Protein AF-Q0Z8W7-F1 (afdb_monomer_lite)

pLDDT: mean 91.82, std 4.77, range [71.56, 96.75]

Sequence (45 aa):
GDNMLEASDKMNWFKGWKIERKEGNASGTTLLEALDAILPPSRPT

InterPro domains:
  IPR027417 P-loop containing nucleoside triphosphate hydrolase [G3DSA:3.40.50.300] (1-41)

Secondary structure (DSSP, 8-state):
-TTTSS--TT-TT---EEE--TT--EEESSHHHHHHTPPPPPPP-

Structure (mmCIF, N/CA/C/O backbone):
data_AF-Q0Z8W7-F1
#
_entry.id   AF-Q0Z8W7-F1
#
loop_
_atom_site.group_PDB
_atom_site.id
_atom_site.type_symbol
_atom_site.label_atom_id
_atom_site.label_alt_id
_atom_site.label_comp_id
_atom_site.label_asym_id
_atom_site.label_entity_id
_atom_site.label_seq_id
_atom_site.pdbx_PDB_ins_code
_atom_site.Cartn_x
_atom_site.Cartn_y
_atom_site.Cartn_z
_atom_site.occupancy
_atom_site.B_iso_or_equiv
_atom_site.auth_seq_id
_atom_site.auth_comp_id
_atom_site.auth_asym_id
_atom_site.auth_atom_id
_atom_site.pdbx_PDB_model_num
ATOM 1 N N . GLY A 1 1 ? 4.399 5.790 -14.333 1.00 85.56 1 GLY A N 1
ATOM 2 C CA . GLY A 1 1 ? 5.615 5.868 -13.501 1.00 85.56 1 GLY A CA 1
ATOM 3 C C . GLY A 1 1 ? 5.827 4.526 -12.847 1.00 85.56 1 GLY A C 1
ATOM 4 O O . GLY A 1 1 ? 4.841 3.828 -12.634 1.00 85.56 1 GLY A O 1
ATOM 5 N N . ASP A 1 2 ? 7.072 4.155 -12.578 1.00 92.56 2 ASP A N 1
ATOM 6 C CA . ASP A 1 2 ? 7.389 2.882 -11.928 1.00 92.56 2 ASP A CA 1
ATOM 7 C C . ASP A 1 2 ? 6.697 2.777 -10.551 1.00 92.56 2 ASP A C 1
ATOM 9 O O . ASP A 1 2 ? 6.674 3.756 -9.806 1.00 92.56 2 ASP A O 1
ATOM 13 N N . ASN A 1 3 ? 6.110 1.618 -10.228 1.00 91.44 3 ASN A N 1
ATOM 14 C CA . ASN A 1 3 ? 5.329 1.374 -9.002 1.00 91.44 3 ASN A CA 1
ATOM 15 C C . ASN A 1 3 ? 4.117 2.310 -8.796 1.00 91.44 3 ASN A C 1
ATOM 17 O O . ASN A 1 3 ? 3.648 2.470 -7.674 1.00 91.44 3 ASN A O 1
ATOM 21 N N . MET A 1 4 ? 3.573 2.940 -9.845 1.00 93.44 4 MET A N 1
ATOM 22 C CA . MET A 1 4 ? 2.385 3.803 -9.703 1.00 93.44 4 MET A CA 1
ATOM 23 C C . MET A 1 4 ? 1.078 3.003 -9.744 1.00 93.44 4 MET A C 1
ATOM 25 O O . MET A 1 4 ? 0.278 3.080 -8.817 1.00 93.44 4 MET A O 1
ATOM 29 N N . LEU A 1 5 ? 0.875 2.245 -10.822 1.00 92.81 5 LEU A N 1
ATOM 30 C CA . LEU A 1 5 ? -0.322 1.422 -11.053 1.00 92.81 5 LEU A CA 1
ATOM 31 C C . LEU A 1 5 ? 0.018 -0.068 -11.118 1.00 92.81 5 LEU A C 1
ATOM 33 O O . LEU A 1 5 ? -0.783 -0.907 -10.735 1.00 92.81 5 LEU A O 1
ATOM 37 N N . GLU A 1 6 ? 1.225 -0.378 -11.583 1.00 92.25 6 GLU A N 1
ATOM 38 C CA . GLU A 1 6 ? 1.754 -1.726 -11.737 1.00 92.25 6 GLU A CA 1
ATOM 39 C C . GLU A 1 6 ? 3.155 -1.769 -11.124 1.00 92.25 6 GLU A C 1
ATOM 41 O O . GLU A 1 6 ? 3.841 -0.739 -11.032 1.00 92.25 6 GLU A O 1
ATOM 46 N N . ALA A 1 7 ? 3.572 -2.952 -10.675 1.00 91.88 7 ALA A N 1
ATOM 47 C CA . ALA A 1 7 ? 4.911 -3.159 -10.145 1.00 91.88 7 ALA A CA 1
ATOM 48 C C . ALA A 1 7 ? 5.960 -2.969 -11.251 1.00 91.88 7 ALA A C 1
ATOM 50 O O . ALA A 1 7 ? 5.750 -3.338 -12.403 1.00 91.88 7 ALA A O 1
ATOM 51 N N . SER A 1 8 ? 7.096 -2.375 -10.895 1.00 94.06 8 SER A N 1
ATOM 52 C CA . SER A 1 8 ? 8.203 -2.157 -11.819 1.00 94.06 8 SER A CA 1
ATOM 53 C C . SER A 1 8 ? 9.266 -3.239 -11.685 1.00 94.06 8 SER A C 1
ATOM 55 O O . SER A 1 8 ? 9.891 -3.383 -10.633 1.00 94.06 8 SER A O 1
ATOM 57 N N . ASP A 1 9 ? 9.577 -3.891 -12.804 1.00 90.38 9 ASP A N 1
ATOM 58 C CA . ASP A 1 9 ? 10.693 -4.839 -12.932 1.00 90.38 9 ASP A CA 1
ATOM 59 C C . ASP A 1 9 ? 12.078 -4.171 -12.851 1.00 90.38 9 ASP A C 1
ATOM 61 O O . ASP A 1 9 ? 13.103 -4.844 -12.911 1.00 90.38 9 ASP A O 1
ATOM 65 N N . LYS A 1 10 ? 12.141 -2.835 -12.752 1.00 92.94 10 LYS A N 1
ATOM 66 C CA . LYS A 1 10 ? 13.400 -2.082 -12.613 1.00 92.94 10 LYS A CA 1
ATOM 67 C C . LYS A 1 10 ? 13.800 -1.858 -11.153 1.00 92.94 10 LYS A C 1
ATOM 69 O O . LYS A 1 10 ? 14.900 -1.369 -10.894 1.00 92.94 10 LYS A O 1
ATOM 74 N N . MET A 1 11 ? 12.924 -2.175 -10.197 1.00 91.44 11 MET A N 1
ATOM 75 C CA . MET A 1 11 ? 13.120 -1.897 -8.769 1.00 91.44 11 MET A CA 1
ATOM 76 C C . MET A 1 11 ? 13.288 -3.167 -7.930 1.00 91.44 11 MET A C 1
ATOM 78 O O . MET A 1 11 ? 12.631 -3.355 -6.914 1.00 91.44 11 MET A O 1
ATOM 82 N N . ASN A 1 12 ? 14.249 -4.008 -8.307 1.00 89.00 12 ASN A N 1
ATOM 83 C CA . ASN A 1 12 ? 14.518 -5.319 -7.690 1.00 89.00 12 ASN A CA 1
ATOM 84 C C . ASN A 1 12 ? 14.869 -5.241 -6.191 1.00 89.00 12 ASN A C 1
ATOM 86 O O . ASN A 1 12 ? 14.813 -6.236 -5.470 1.00 89.00 12 ASN A O 1
ATOM 90 N N . TRP A 1 13 ? 15.295 -4.064 -5.728 1.00 93.12 13 TRP A N 1
ATOM 91 C CA . TRP A 1 13 ? 15.646 -3.795 -4.336 1.00 93.12 13 TRP A CA 1
ATOM 92 C C . TRP A 1 13 ? 14.420 -3.517 -3.457 1.00 93.12 13 TRP A C 1
ATOM 94 O O . TRP A 1 13 ? 14.490 -3.689 -2.239 1.00 93.12 13 TRP A O 1
ATOM 104 N N . PHE A 1 14 ? 13.305 -3.088 -4.049 1.00 94.31 14 PHE A N 1
ATOM 105 C CA . PHE A 1 14 ? 12.096 -2.746 -3.320 1.00 94.31 14 PHE A CA 1
ATOM 106 C C . PHE A 1 14 ? 11.197 -3.976 -3.198 1.00 94.31 14 PHE A C 1
ATOM 108 O O . PHE A 1 14 ? 10.737 -4.529 -4.189 1.00 94.31 14 PHE A O 1
ATOM 115 N N . LYS A 1 15 ? 10.937 -4.405 -1.961 1.00 93.50 15 LYS A N 1
ATOM 116 C CA . LYS A 1 15 ? 10.131 -5.602 -1.657 1.00 93.50 15 LYS A CA 1
ATOM 117 C C . LYS A 1 15 ? 8.671 -5.278 -1.329 1.00 93.50 15 LYS A C 1
ATOM 119 O O . LYS A 1 15 ? 7.970 -6.124 -0.782 1.00 93.50 15 LYS A O 1
ATOM 124 N N . GLY A 1 16 ? 8.246 -4.051 -1.617 1.00 94.56 16 GLY A N 1
ATOM 125 C CA . GLY A 1 16 ? 6.954 -3.531 -1.200 1.00 94.56 16 GLY A CA 1
ATOM 126 C C . GLY A 1 16 ? 6.994 -2.823 0.153 1.00 94.56 16 GLY A C 1
ATOM 127 O O . GLY A 1 16 ? 8.013 -2.765 0.847 1.00 94.56 16 GLY A O 1
ATOM 128 N N . TRP A 1 17 ? 5.851 -2.259 0.510 1.00 96.31 17 TRP A N 1
ATOM 129 C CA . TRP A 1 17 ? 5.578 -1.606 1.780 1.00 96.31 17 TRP A CA 1
ATOM 130 C C . TRP A 1 17 ? 4.703 -2.507 2.663 1.00 96.31 17 TRP A C 1
ATOM 132 O O . TRP A 1 17 ? 4.017 -3.414 2.187 1.00 96.31 17 TRP A O 1
ATOM 142 N N . LYS A 1 18 ? 4.712 -2.242 3.973 1.00 96.56 18 LYS A N 1
ATOM 143 C CA . LYS A 1 18 ? 3.854 -2.903 4.963 1.00 96.56 18 LYS A CA 1
ATOM 144 C C . LYS A 1 18 ? 3.304 -1.857 5.929 1.00 96.56 18 LYS A C 1
ATOM 146 O O . LYS A 1 18 ? 4.049 -0.998 6.390 1.00 96.56 18 LYS A O 1
ATOM 151 N N . ILE A 1 19 ? 2.016 -1.941 6.234 1.00 94.88 19 ILE A N 1
ATOM 152 C CA . ILE A 1 19 ? 1.309 -1.106 7.204 1.00 94.88 19 ILE A CA 1
ATOM 153 C C . ILE A 1 19 ? 0.882 -1.995 8.367 1.00 94.88 19 ILE A C 1
ATOM 155 O O . ILE A 1 19 ? 0.271 -3.047 8.162 1.00 94.88 19 ILE A O 1
ATOM 159 N N . GLU A 1 20 ? 1.168 -1.543 9.584 1.00 95.06 20 GLU A N 1
ATOM 160 C CA . GLU A 1 20 ? 0.676 -2.154 10.816 1.00 95.06 20 GLU A CA 1
ATOM 161 C C . GLU A 1 20 ? -0.307 -1.205 11.498 1.00 95.06 20 GLU A C 1
ATOM 163 O O . GLU A 1 20 ? -0.002 -0.037 11.732 1.00 95.06 20 GLU A O 1
ATOM 168 N N . ARG A 1 21 ? -1.513 -1.700 11.784 1.00 91.00 21 ARG A N 1
ATOM 169 C CA . ARG A 1 21 ? -2.577 -0.934 12.445 1.00 91.00 21 ARG A CA 1
ATOM 170 C C . ARG A 1 21 ? -3.490 -1.863 13.224 1.00 91.00 21 ARG A C 1
ATOM 172 O O . ARG A 1 21 ? -3.592 -3.053 12.925 1.00 91.00 21 ARG A O 1
ATOM 179 N N . LYS A 1 22 ? -4.188 -1.300 14.205 1.00 88.12 22 LYS A N 1
ATOM 180 C CA . LYS A 1 22 ? -5.056 -2.057 15.108 1.00 88.12 22 LYS A CA 1
ATOM 181 C C . LYS A 1 22 ? -6.209 -2.744 14.369 1.00 88.12 22 LYS A C 1
ATOM 183 O O . LYS A 1 22 ? -6.587 -3.849 14.742 1.00 88.12 22 LYS A O 1
ATOM 188 N N . GLU A 1 23 ? -6.734 -2.117 13.318 1.00 84.94 23 GLU A N 1
ATOM 189 C CA . GLU A 1 23 ? -7.864 -2.623 12.530 1.00 84.94 23 GLU A CA 1
ATOM 190 C C . GLU A 1 23 ? -7.460 -3.614 11.417 1.00 84.94 23 GLU A C 1
ATOM 192 O O . GLU A 1 23 ? -8.323 -4.088 10.683 1.00 84.94 23 GLU A O 1
ATOM 197 N N . GLY A 1 24 ? -6.168 -3.951 11.287 1.00 86.94 24 GLY A N 1
ATOM 198 C CA . GLY A 1 24 ? -5.669 -4.985 10.371 1.00 86.94 24 GLY A CA 1
ATOM 199 C C . GLY A 1 24 ? -4.522 -4.522 9.472 1.00 86.94 24 GLY A C 1
ATOM 200 O O . GLY A 1 24 ? -4.562 -3.437 8.902 1.00 86.94 24 GLY A O 1
ATOM 201 N N . ASN A 1 25 ? -3.498 -5.357 9.319 1.00 93.94 25 ASN A N 1
ATOM 202 C CA . ASN A 1 25 ? -2.296 -5.026 8.549 1.00 93.94 25 ASN A CA 1
ATOM 203 C C . ASN A 1 25 ? -2.549 -5.040 7.032 1.00 93.94 25 ASN A C 1
ATOM 205 O O . ASN A 1 25 ? -3.433 -5.745 6.551 1.00 93.94 25 ASN A O 1
ATOM 209 N N . ALA A 1 26 ? -1.734 -4.299 6.281 1.00 95.69 26 ALA A N 1
ATOM 210 C CA . ALA A 1 26 ? -1.760 -4.281 4.817 1.00 95.69 26 ALA A CA 1
ATOM 211 C C . ALA A 1 26 ? -0.337 -4.321 4.242 1.00 95.69 26 ALA A C 1
ATOM 213 O O . ALA A 1 26 ? 0.621 -3.935 4.911 1.00 95.69 26 ALA A O 1
ATOM 214 N N . SER A 1 27 ? -0.193 -4.771 3.002 1.00 96.56 27 SER A N 1
ATOM 215 C CA . SER A 1 27 ? 1.066 -4.743 2.253 1.00 96.56 27 SER A CA 1
ATOM 216 C C . SER A 1 27 ? 0.786 -4.568 0.767 1.00 96.56 27 SER A C 1
ATOM 218 O O . SER A 1 27 ? -0.262 -5.007 0.299 1.00 96.56 27 SER 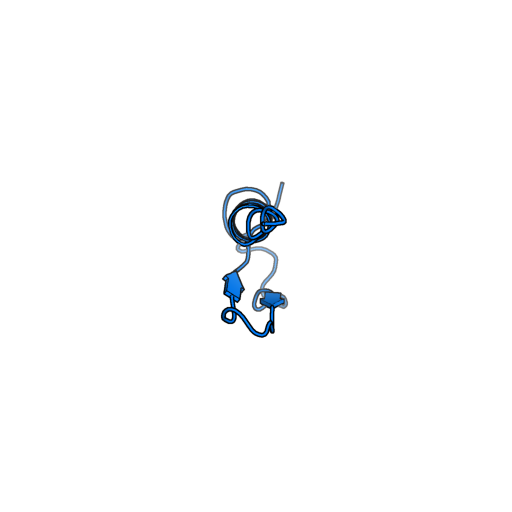A O 1
ATOM 220 N N . GLY A 1 28 ? 1.732 -3.997 0.031 1.00 95.75 28 GLY A N 1
ATOM 221 C CA . GLY A 1 28 ? 1.614 -3.796 -1.413 1.00 95.75 28 GLY A CA 1
ATOM 222 C C . GLY A 1 28 ? 2.912 -3.277 -2.014 1.00 95.75 28 GLY A C 1
ATOM 223 O O . GLY A 1 28 ? 3.906 -3.106 -1.309 1.00 95.75 28 GLY A O 1
ATOM 224 N N . THR A 1 29 ? 2.916 -3.026 -3.319 1.00 96.12 29 THR A N 1
ATOM 225 C CA . THR A 1 29 ? 4.110 -2.568 -4.051 1.00 96.12 29 THR A CA 1
ATOM 226 C C . THR A 1 29 ? 3.857 -1.259 -4.787 1.00 96.12 29 THR A C 1
ATOM 228 O O . THR A 1 29 ? 4.767 -0.446 -4.943 1.00 96.12 29 THR A O 1
ATOM 231 N N . THR A 1 30 ? 2.620 -1.025 -5.210 1.00 96.75 30 THR A N 1
ATOM 232 C CA . THR A 1 30 ? 2.230 0.135 -6.005 1.00 96.75 30 THR A CA 1
ATOM 233 C C . THR A 1 30 ? 1.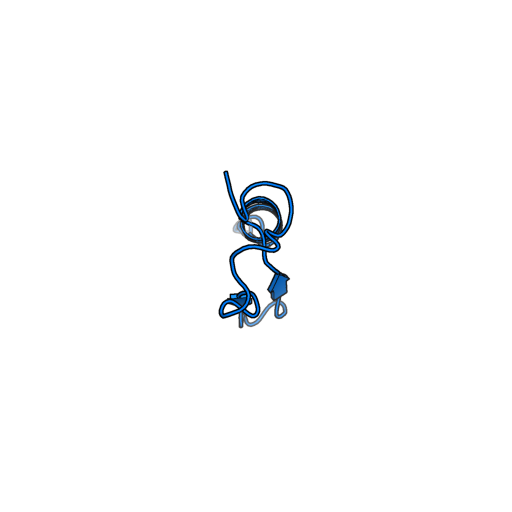644 1.255 -5.148 1.00 96.75 30 THR A C 1
ATOM 235 O O . THR A 1 30 ? 1.195 1.042 -4.016 1.00 96.75 30 THR A O 1
ATOM 238 N N . LEU A 1 31 ? 1.642 2.470 -5.699 1.00 94.88 31 LEU A N 1
ATOM 239 C CA . LEU A 1 31 ? 0.997 3.631 -5.095 1.00 94.88 31 LEU A CA 1
ATOM 240 C C . LEU A 1 31 ? -0.522 3.458 -5.036 1.00 94.88 31 LEU A C 1
ATOM 242 O O . LEU A 1 31 ? -1.130 3.839 -4.040 1.00 94.88 31 LEU A O 1
ATOM 246 N N . LEU A 1 32 ? -1.128 2.870 -6.069 1.00 96.06 32 LEU A N 1
ATOM 247 C CA . LEU A 1 32 ? -2.562 2.594 -6.078 1.00 96.06 32 LEU A CA 1
ATOM 248 C C . LEU A 1 32 ? -2.966 1.690 -4.904 1.00 96.06 32 LEU A C 1
ATOM 250 O O . LEU A 1 32 ? -3.858 2.051 -4.144 1.00 96.06 32 LEU A O 1
ATOM 254 N N . GLU A 1 33 ? -2.241 0.588 -4.685 1.00 95.50 33 GLU A N 1
ATOM 255 C CA . GLU A 1 33 ? -2.494 -0.313 -3.550 1.00 95.50 33 GLU A CA 1
ATOM 256 C C . GLU A 1 33 ? -2.350 0.405 -2.199 1.00 95.50 33 GLU A C 1
ATOM 258 O O . GLU A 1 33 ? -3.068 0.097 -1.249 1.00 95.50 33 GLU A O 1
ATOM 263 N N . ALA A 1 34 ? -1.425 1.365 -2.091 1.00 95.25 34 ALA A N 1
ATOM 264 C CA . ALA A 1 34 ? -1.249 2.141 -0.865 1.00 95.25 34 ALA A CA 1
ATOM 265 C C . ALA A 1 34 ? -2.442 3.071 -0.597 1.00 95.25 34 ALA A C 1
ATOM 267 O O . ALA A 1 34 ? -2.829 3.247 0.558 1.00 95.25 34 ALA A O 1
ATOM 268 N N . LEU A 1 35 ? -3.029 3.649 -1.651 1.00 95.56 35 LEU A N 1
ATOM 269 C CA . LEU A 1 35 ? -4.228 4.482 -1.555 1.00 95.56 35 LEU A CA 1
ATOM 270 C C . LEU A 1 35 ? -5.468 3.645 -1.219 1.00 95.56 35 LEU A C 1
ATOM 272 O O . LEU A 1 35 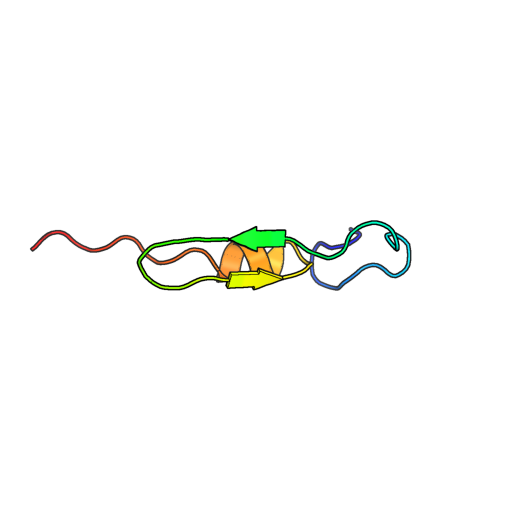? -6.223 4.029 -0.329 1.00 95.56 35 LEU A O 1
ATOM 276 N N . ASP A 1 36 ? -5.634 2.480 -1.849 1.00 93.94 36 ASP A N 1
ATOM 277 C CA . ASP A 1 36 ? -6.729 1.544 -1.549 1.00 93.94 36 ASP A CA 1
ATOM 278 C C . ASP A 1 36 ? -6.641 0.986 -0.121 1.00 93.94 36 ASP A C 1
ATOM 280 O O . ASP A 1 36 ? -7.651 0.651 0.500 1.00 93.94 36 ASP A O 1
ATOM 284 N N . ALA A 1 37 ? -5.432 0.917 0.443 1.00 94.44 37 ALA A N 1
ATOM 285 C CA . ALA A 1 37 ? -5.226 0.488 1.818 1.00 94.44 37 ALA A CA 1
ATOM 286 C C . ALA A 1 37 ? -5.642 1.538 2.866 1.00 94.44 37 ALA A C 1
ATOM 288 O O . ALA A 1 37 ? -5.680 1.204 4.058 1.00 94.44 37 ALA A O 1
ATOM 289 N N . ILE A 1 38 ? -5.963 2.780 2.481 1.00 92.75 38 ILE A N 1
ATOM 290 C CA . ILE A 1 38 ? -6.436 3.818 3.408 1.00 92.75 38 ILE A CA 1
ATOM 291 C C . ILE A 1 38 ? -7.844 3.455 3.887 1.00 92.75 38 ILE A C 1
ATOM 293 O O . ILE A 1 38 ? -8.797 3.406 3.113 1.00 92.75 38 ILE A O 1
ATOM 297 N N . LEU A 1 39 ? -7.992 3.221 5.194 1.00 89.31 39 LEU A N 1
ATOM 298 C CA . LEU A 1 39 ? -9.313 2.986 5.773 1.00 89.31 39 LEU A CA 1
ATOM 299 C C . LEU A 1 39 ? -10.117 4.288 5.802 1.00 89.31 39 LEU A C 1
ATOM 301 O O . LEU A 1 39 ? -9.561 5.341 6.134 1.00 89.31 39 LEU A O 1
ATOM 305 N N . PRO A 1 40 ? -11.429 4.227 5.519 1.00 89.31 40 PRO A N 1
ATOM 306 C CA . PRO A 1 40 ? -12.294 5.379 5.696 1.00 89.31 40 PRO A CA 1
ATOM 307 C C . PRO A 1 40 ? -12.292 5.814 7.171 1.00 89.31 40 PRO A C 1
ATOM 309 O O . PRO A 1 40 ? -12.204 4.968 8.068 1.00 89.31 40 PRO A O 1
ATOM 312 N N . PRO A 1 41 ? -12.406 7.123 7.454 1.00 89.06 41 PRO A N 1
ATOM 313 C CA . PRO A 1 41 ? -12.482 7.605 8.824 1.00 89.06 41 PRO A CA 1
ATOM 314 C C . PRO A 1 41 ? -13.727 7.040 9.513 1.00 89.06 41 PRO A C 1
ATOM 316 O O . PRO A 1 41 ? -14.814 6.999 8.9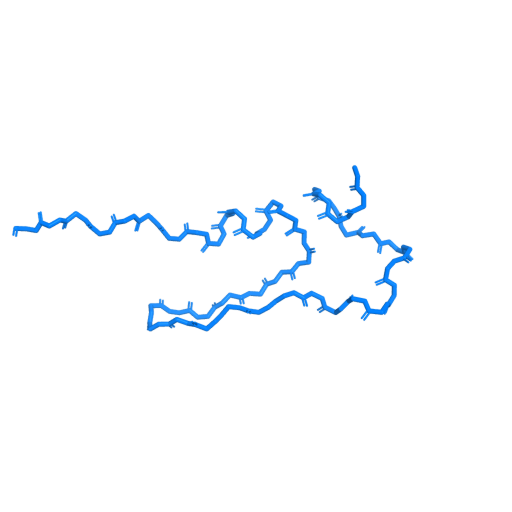31 1.00 89.06 41 PRO A O 1
ATOM 319 N N . SER A 1 42 ? -13.582 6.636 10.775 1.00 85.00 42 SER A N 1
ATOM 320 C CA . SER A 1 42 ? -14.733 6.238 11.583 1.00 85.00 42 SER A CA 1
ATOM 321 C C . SER A 1 42 ? -15.605 7.462 11.858 1.00 85.00 42 SER A C 1
ATOM 323 O O . SER A 1 42 ? -15.112 8.496 12.316 1.00 85.00 42 SER A O 1
ATOM 325 N N . ARG A 1 43 ? -16.904 7.364 11.565 1.00 86.38 43 ARG A N 1
ATOM 326 C CA . ARG A 1 43 ? -17.860 8.414 11.925 1.00 86.38 43 ARG A CA 1
ATOM 327 C C . ARG A 1 43 ? -18.043 8.401 13.453 1.00 86.38 43 ARG A C 1
ATOM 329 O O . ARG A 1 43 ? -18.347 7.338 13.989 1.00 86.38 43 ARG A O 1
ATOM 336 N N . PRO A 1 44 ? -17.921 9.545 14.149 1.00 81.25 44 PRO A N 1
ATOM 337 C CA . PRO A 1 44 ? -18.281 9.632 15.561 1.00 81.25 44 PRO A CA 1
ATOM 338 C C . PRO A 1 44 ? -19.779 9.348 15.741 1.00 81.25 44 PRO A C 1
ATOM 340 O O . PRO A 1 44 ? -20.595 9.916 15.010 1.00 81.25 44 PRO A O 1
ATOM 343 N N . THR A 1 45 ? -20.125 8.467 16.678 1.00 71.56 45 THR A N 1
ATOM 344 C CA . THR A 1 45 ? -21.498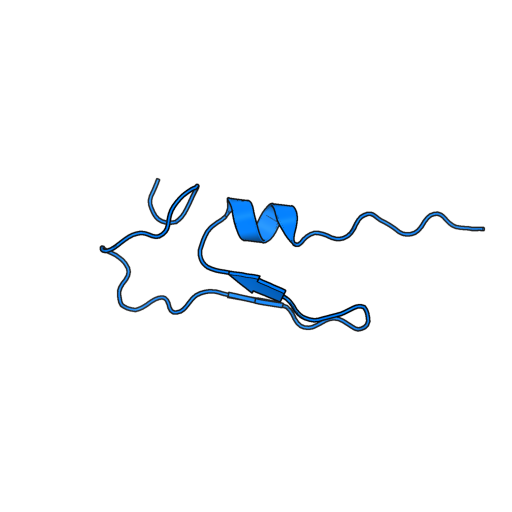 8.285 17.183 1.00 71.56 45 THR A CA 1
ATOM 345 C C . THR A 1 45 ? -21.833 9.325 18.233 1.00 71.56 45 THR A C 1
ATOM 347 O O . THR A 1 45 ? -20.943 9.563 19.082 1.00 71.56 45 THR A O 1
#

Radius of gyration: 13.2 Å; chains: 1; bounding box: 37×15×31 Å

Organism: Oryzias javanicus (NCBI:txid123683)

Foldseek 3Di:
DAQAPDHDPVCPVDPWDKDDDPVDIDTDRHPVSV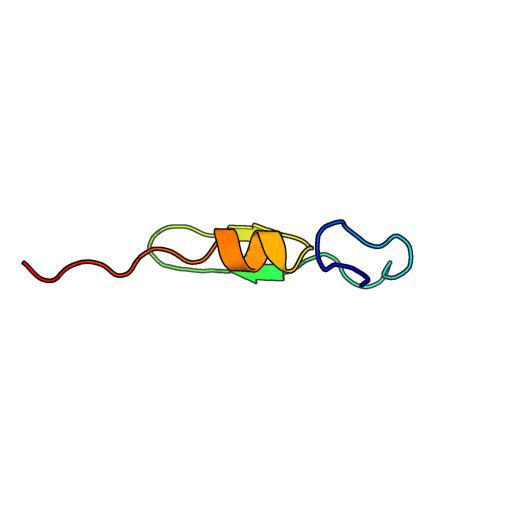VVPDDDDDDDD